Protein AF-A0A0A0BZW3-F1 (afdb_monomer_lite)

Structure (mmCIF, N/CA/C/O backbone):
data_AF-A0A0A0BZW3-F1
#
_entry.id   AF-A0A0A0BZW3-F1
#
loop_
_atom_site.group_PDB
_atom_site.id
_atom_site.type_symbol
_atom_site.label_atom_id
_atom_site.label_alt_id
_atom_site.label_comp_id
_atom_site.label_asym_id
_atom_site.label_entity_id
_atom_site.label_seq_id
_atom_site.pdbx_PDB_ins_code
_atom_site.Cartn_x
_atom_site.Cartn_y
_atom_site.Cartn_z
_atom_site.occupancy
_atom_site.B_iso_or_equiv
_atom_site.auth_seq_id
_atom_site.auth_comp_id
_atom_site.auth_asym_id
_atom_site.auth_atom_id
_atom_site.pdbx_PDB_model_num
ATOM 1 N N . MET A 1 1 ? 15.952 -14.411 -20.389 1.00 66.56 1 MET A N 1
ATOM 2 C CA . MET A 1 1 ? 17.085 -14.033 -19.521 1.00 66.56 1 MET A CA 1
ATOM 3 C C . MET A 1 1 ? 16.523 -13.774 -18.132 1.00 66.56 1 MET A C 1
ATOM 5 O O . MET A 1 1 ? 15.393 -13.305 -18.076 1.00 66.56 1 MET A O 1
ATOM 9 N N . ARG A 1 2 ? 17.198 -14.169 -17.045 1.00 81.12 2 ARG A N 1
ATOM 10 C CA . ARG A 1 2 ? 16.714 -13.869 -15.683 1.00 81.12 2 ARG A CA 1
ATOM 11 C C . ARG A 1 2 ? 17.153 -12.457 -15.290 1.00 81.12 2 ARG A C 1
ATOM 13 O O . ARG A 1 2 ? 18.203 -12.020 -15.747 1.00 81.12 2 ARG A O 1
ATOM 20 N N . LEU A 1 3 ? 16.370 -11.784 -14.444 1.00 82.12 3 LEU A N 1
ATOM 21 C CA . LEU A 1 3 ? 16.654 -10.416 -13.992 1.00 82.12 3 LEU A CA 1
ATOM 22 C C . LEU A 1 3 ? 18.045 -10.306 -13.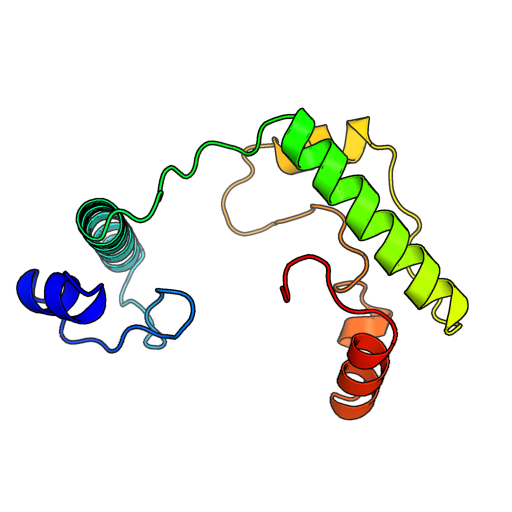349 1.00 82.12 3 LEU A C 1
ATOM 24 O O . LEU A 1 3 ? 18.850 -9.501 -13.798 1.00 82.12 3 LEU A O 1
ATOM 28 N N . GLN A 1 4 ? 18.356 -11.194 -12.397 1.00 87.38 4 GLN A N 1
ATOM 29 C CA . GLN A 1 4 ? 19.665 -11.246 -11.733 1.00 87.38 4 GLN A CA 1
ATOM 30 C C . GLN A 1 4 ? 20.836 -11.354 -12.722 1.00 87.38 4 GLN A C 1
ATOM 32 O O . GLN A 1 4 ? 21.844 -10.677 -12.559 1.00 87.38 4 GLN A O 1
ATOM 37 N N . ASP A 1 5 ? 20.709 -12.195 -13.755 1.00 88.62 5 ASP A N 1
ATOM 38 C CA . ASP A 1 5 ? 21.782 -12.395 -14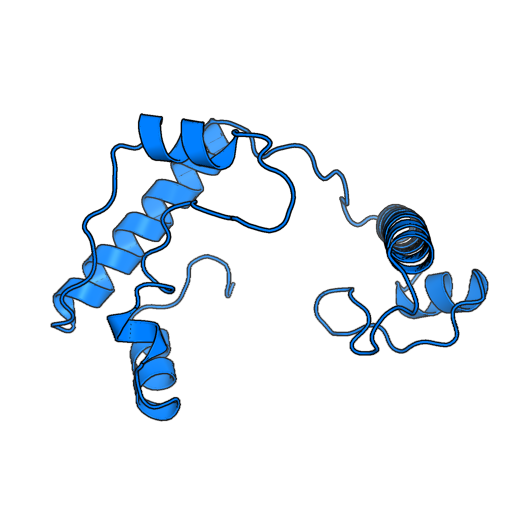.734 1.00 88.62 5 ASP A CA 1
ATOM 39 C C . ASP A 1 5 ? 22.030 -11.111 -15.541 1.00 88.62 5 ASP A C 1
ATOM 41 O O . ASP A 1 5 ? 23.174 -10.729 -15.760 1.00 88.62 5 ASP A O 1
ATOM 45 N N . CYS A 1 6 ? 20.959 -10.417 -15.932 1.00 89.75 6 CYS A N 1
ATOM 46 C CA . CYS A 1 6 ? 21.046 -9.165 -16.681 1.00 89.75 6 CYS A CA 1
ATOM 47 C C . CYS A 1 6 ? 21.644 -8.026 -15.844 1.00 89.75 6 CYS A C 1
ATOM 49 O O . CYS A 1 6 ? 22.520 -7.305 -16.312 1.00 89.75 6 CYS A O 1
ATOM 51 N N . ILE A 1 7 ? 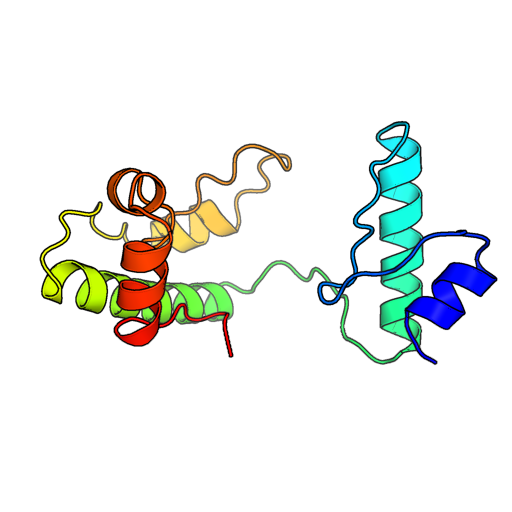21.227 -7.910 -14.584 1.00 90.44 7 ILE A N 1
ATOM 52 C CA . ILE A 1 7 ? 21.743 -6.898 -13.657 1.00 90.44 7 ILE A CA 1
ATOM 53 C C . ILE A 1 7 ? 23.240 -7.097 -13.402 1.00 90.44 7 ILE A C 1
ATOM 55 O O . ILE A 1 7 ? 24.017 -6.145 -13.486 1.00 90.44 7 ILE A O 1
ATOM 59 N N . ASN A 1 8 ? 23.671 -8.347 -13.221 1.00 90.19 8 ASN A N 1
ATOM 60 C CA . ASN A 1 8 ? 25.088 -8.677 -13.089 1.00 90.19 8 ASN A CA 1
ATOM 61 C C . ASN A 1 8 ? 25.881 -8.349 -14.369 1.00 90.19 8 ASN A C 1
ATOM 63 O O . ASN A 1 8 ? 27.016 -7.880 -14.289 1.00 90.19 8 ASN A O 1
ATOM 67 N N . GLU A 1 9 ? 25.307 -8.582 -15.555 1.00 92.38 9 GLU A N 1
ATOM 68 C CA . GLU A 1 9 ? 25.934 -8.231 -16.840 1.00 92.38 9 GLU A CA 1
ATOM 69 C C . GLU A 1 9 ? 26.089 -6.714 -17.032 1.00 92.38 9 GLU A C 1
ATOM 71 O O . GLU A 1 9 ? 27.067 -6.277 -17.644 1.00 92.38 9 GLU A O 1
ATOM 76 N N . LEU A 1 10 ? 25.174 -5.918 -16.471 1.00 90.81 10 LEU A N 1
ATOM 77 C CA . LEU A 1 10 ? 25.258 -4.453 -16.430 1.00 90.81 10 LEU A CA 1
ATOM 78 C C . LEU A 1 10 ? 26.280 -3.936 -15.400 1.00 90.81 10 LEU A C 1
ATOM 80 O O . LEU A 1 10 ? 26.616 -2.754 -15.403 1.00 90.81 10 LEU A O 1
ATOM 84 N N . GLY A 1 11 ? 26.855 -4.828 -14.587 1.00 92.06 11 GLY A N 1
ATOM 85 C CA . GLY A 1 11 ? 27.940 -4.518 -13.655 1.00 92.06 11 GLY A CA 1
ATOM 86 C C . GLY A 1 11 ? 27.484 -4.218 -12.229 1.00 92.06 11 GLY A C 1
ATOM 87 O O . GLY A 1 11 ? 28.307 -3.811 -11.409 1.00 92.06 11 GLY A O 1
ATOM 88 N N . TRP A 1 12 ? 26.208 -4.443 -11.920 1.00 90.19 12 TRP A N 1
ATOM 89 C CA . TRP A 1 12 ? 25.687 -4.346 -10.564 1.00 90.19 12 TRP A CA 1
ATOM 90 C C . TRP A 1 12 ? 26.054 -5.606 -9.776 1.00 90.19 12 TRP A C 1
ATOM 92 O O . TRP A 1 12 ? 25.588 -6.701 -10.082 1.00 90.19 12 TRP A O 1
ATOM 102 N N . ASP A 1 13 ? 26.889 -5.458 -8.749 1.00 86.56 13 ASP A N 1
ATOM 103 C CA . ASP A 1 13 ? 27.243 -6.542 -7.823 1.00 86.56 13 ASP A CA 1
ATOM 104 C C . ASP A 1 13 ? 26.271 -6.549 -6.634 1.00 86.56 13 ASP A C 1
ATOM 106 O O . ASP A 1 13 ? 26.634 -6.158 -5.527 1.00 86.56 13 ASP A O 1
ATOM 110 N N . ARG A 1 14 ? 24.996 -6.875 -6.894 1.00 83.69 14 ARG A N 1
ATOM 111 C CA . ARG A 1 14 ? 23.908 -6.828 -5.900 1.00 83.69 14 ARG A CA 1
ATOM 112 C C . ARG A 1 14 ? 22.936 -7.992 -6.074 1.00 83.69 14 ARG A C 1
ATOM 114 O O . ARG A 1 14 ? 22.664 -8.434 -7.191 1.00 83.69 14 ARG A O 1
ATOM 121 N N . GLU A 1 15 ? 22.393 -8.480 -4.963 1.00 85.75 15 GLU A N 1
ATOM 122 C CA . GLU A 1 15 ? 21.300 -9.455 -4.983 1.00 85.75 15 GLU A CA 1
ATOM 123 C C . GLU A 1 15 ? 19.983 -8.752 -5.323 1.00 85.75 15 GLU A C 1
ATOM 125 O O . GLU A 1 15 ? 19.684 -7.691 -4.779 1.00 85.75 15 GLU A O 1
ATOM 130 N N . ILE A 1 16 ? 19.205 -9.345 -6.225 1.00 82.38 16 ILE A N 1
ATOM 131 C CA . ILE A 1 16 ? 17.842 -8.909 -6.503 1.00 82.38 16 ILE A CA 1
ATOM 132 C C . ILE A 1 16 ? 16.884 -9.695 -5.615 1.00 82.38 16 ILE A C 1
ATOM 134 O O . ILE A 1 16 ? 16.913 -10.928 -5.605 1.00 82.38 16 ILE A O 1
ATOM 138 N N . ASP A 1 17 ? 16.032 -8.986 -4.883 1.00 74.69 17 ASP A N 1
ATOM 139 C CA . ASP A 1 17 ? 15.016 -9.610 -4.046 1.00 74.69 17 ASP A CA 1
ATOM 140 C C . ASP A 1 17 ? 13.836 -10.165 -4.866 1.00 74.69 17 ASP A C 1
ATOM 142 O O . ASP A 1 17 ? 13.745 -10.043 -6.091 1.00 74.69 17 ASP A O 1
ATOM 146 N N . GLU A 1 18 ? 12.907 -10.820 -4.176 1.00 63.34 18 GLU A N 1
ATOM 147 C CA . GLU A 1 18 ? 11.714 -11.405 -4.794 1.00 63.34 18 GLU A CA 1
ATOM 148 C C . GLU A 1 18 ? 10.747 -10.370 -5.399 1.00 63.34 18 GLU A C 1
ATOM 150 O O . GLU A 1 18 ? 9.889 -10.743 -6.199 1.00 63.34 18 GLU A O 1
ATOM 155 N N . TRP A 1 19 ? 10.921 -9.085 -5.076 1.00 59.72 19 TRP A N 1
ATOM 156 C CA . TRP A 1 19 ? 10.141 -7.956 -5.586 1.00 59.72 19 TRP A CA 1
ATOM 157 C C . TRP A 1 19 ? 10.827 -7.249 -6.762 1.00 59.72 19 TRP A C 1
ATOM 159 O O . TRP A 1 19 ? 10.260 -6.321 -7.337 1.00 59.72 19 TRP A O 1
ATOM 169 N N . GLY A 1 20 ? 12.023 -7.699 -7.161 1.00 64.25 20 GLY A N 1
ATOM 170 C CA . GLY A 1 20 ? 12.796 -7.099 -8.247 1.00 64.25 20 GLY A CA 1
ATOM 171 C C . GLY A 1 20 ? 13.620 -5.878 -7.829 1.00 64.25 20 GLY A C 1
ATOM 172 O O . GLY A 1 20 ? 14.152 -5.198 -8.704 1.00 64.25 20 GLY A O 1
ATOM 173 N N . GLY A 1 21 ? 13.727 -5.602 -6.526 1.00 71.38 21 GLY A N 1
ATOM 174 C CA . GLY A 1 21 ? 14.534 -4.527 -5.952 1.00 71.38 21 GLY A CA 1
ATOM 175 C C . GLY A 1 21 ? 15.898 -5.001 -5.440 1.00 71.38 21 GLY A C 1
ATOM 176 O O . GLY A 1 21 ? 16.234 -6.181 -5.507 1.00 71.38 21 GLY A O 1
ATOM 177 N N . SER A 1 22 ? 16.694 -4.066 -4.915 1.00 78.81 22 SER A N 1
ATOM 178 C CA . SER A 1 22 ? 17.936 -4.357 -4.183 1.00 78.81 22 SER A CA 1
ATOM 179 C C . SER A 1 22 ? 17.679 -4.198 -2.678 1.00 78.81 22 SER A C 1
ATOM 181 O O . SER A 1 22 ? 17.309 -3.099 -2.258 1.00 78.81 22 SER A O 1
ATOM 183 N N . PRO A 1 23 ? 17.919 -5.227 -1.839 1.00 73.94 23 PRO A N 1
ATOM 184 C CA . PRO A 1 23 ? 17.789 -5.118 -0.384 1.00 73.94 23 PRO A CA 1
ATOM 185 C C . PRO A 1 23 ? 18.898 -4.249 0.233 1.00 73.94 23 PRO A C 1
ATOM 187 O O . PRO A 1 23 ? 18.810 -3.828 1.388 1.00 73.94 23 PRO A O 1
ATOM 190 N N . GLU A 1 24 ? 19.960 -3.985 -0.528 1.00 78.44 24 GLU A N 1
ATOM 191 C CA . GLU A 1 24 ? 21.033 -3.072 -0.162 1.00 78.44 24 GLU A CA 1
ATOM 192 C C . GLU A 1 24 ? 20.664 -1.636 -0.544 1.00 78.44 24 GLU A C 1
ATOM 194 O O . GLU A 1 24 ? 20.190 -1.386 -1.652 1.00 78.44 24 GLU A O 1
ATOM 199 N N . GLY A 1 25 ? 20.929 -0.683 0.354 1.00 74.56 25 GLY A N 1
ATOM 200 C CA . GLY A 1 25 ? 20.695 0.738 0.091 1.00 74.56 25 GLY A CA 1
ATOM 201 C C . GLY A 1 25 ? 21.588 1.308 -1.019 1.00 74.56 25 GLY A C 1
ATOM 202 O O . GLY A 1 25 ? 22.652 0.764 -1.334 1.00 74.56 25 GLY A O 1
ATOM 203 N N . PHE A 1 26 ? 21.157 2.430 -1.589 1.00 84.75 26 PHE A N 1
ATOM 204 C CA . PHE A 1 26 ? 21.916 3.208 -2.570 1.00 84.75 26 PHE A CA 1
ATOM 205 C C . PHE A 1 26 ? 22.717 4.316 -1.876 1.00 84.75 26 PHE A C 1
ATOM 207 O O . PHE A 1 26 ? 22.339 4.802 -0.808 1.00 84.75 26 PHE A O 1
ATOM 214 N N . MET A 1 27 ? 23.854 4.687 -2.457 1.00 84.38 27 MET A N 1
ATOM 215 C CA . MET A 1 27 ? 24.722 5.754 -1.967 1.00 84.38 27 MET A CA 1
ATOM 216 C C . MET A 1 27 ? 24.071 7.129 -2.118 1.00 84.38 27 MET A C 1
ATOM 218 O O . MET A 1 27 ? 24.237 7.981 -1.242 1.00 84.38 27 MET A O 1
ATOM 222 N N . ASP A 1 28 ? 23.363 7.337 -3.227 1.00 84.94 28 ASP A N 1
ATOM 223 C CA . ASP A 1 28 ? 22.624 8.549 -3.555 1.00 84.94 28 ASP A CA 1
ATOM 224 C C . ASP A 1 28 ? 21.469 8.253 -4.530 1.00 84.94 28 ASP A C 1
ATOM 226 O O . ASP A 1 28 ? 21.343 7.145 -5.059 1.00 84.94 28 ASP A O 1
ATOM 230 N N . ASP A 1 29 ? 20.623 9.262 -4.753 1.00 81.81 29 ASP A N 1
ATOM 231 C CA . ASP A 1 29 ? 19.469 9.174 -5.656 1.00 81.81 29 ASP A CA 1
ATOM 232 C C . ASP A 1 29 ? 19.898 8.869 -7.101 1.00 81.81 29 ASP A C 1
ATOM 234 O O . ASP A 1 29 ? 19.190 8.179 -7.824 1.00 81.81 29 ASP A O 1
ATOM 238 N N . ALA A 1 30 ? 21.084 9.322 -7.523 1.00 86.06 30 ALA A N 1
ATOM 239 C CA . ALA A 1 30 ? 21.570 9.088 -8.880 1.00 86.06 30 ALA A CA 1
ATOM 240 C C . ALA A 1 30 ? 21.961 7.617 -9.110 1.00 86.06 30 ALA A C 1
ATOM 242 O O . ALA A 1 30 ? 21.739 7.088 -10.199 1.00 86.06 30 ALA A O 1
ATOM 243 N N . GLU A 1 31 ? 22.528 6.946 -8.104 1.00 87.56 31 GLU A N 1
ATOM 244 C CA . GLU A 1 31 ? 22.768 5.502 -8.143 1.00 87.56 31 GLU A CA 1
ATOM 245 C C . GLU A 1 31 ? 21.446 4.722 -8.144 1.00 87.56 31 GLU A C 1
ATOM 247 O O . GLU A 1 31 ? 21.305 3.763 -8.902 1.00 87.56 31 GLU A O 1
ATOM 252 N N . MET A 1 32 ? 20.469 5.148 -7.337 1.00 83.94 32 MET A N 1
ATOM 253 C CA . MET A 1 32 ? 19.138 4.537 -7.308 1.00 83.94 32 MET A CA 1
ATOM 254 C C . MET A 1 32 ? 18.432 4.650 -8.667 1.00 83.94 32 MET A C 1
ATOM 256 O O . MET A 1 32 ? 17.954 3.642 -9.186 1.00 83.94 32 MET A O 1
ATOM 260 N N . ASP A 1 33 ? 18.405 5.841 -9.265 1.00 84.62 33 ASP A N 1
ATOM 261 C CA . ASP A 1 33 ? 17.769 6.080 -10.564 1.00 84.62 33 ASP A CA 1
ATOM 262 C C . ASP A 1 33 ? 18.416 5.232 -11.668 1.00 84.62 33 ASP A C 1
ATOM 264 O O . ASP A 1 33 ? 17.716 4.592 -12.457 1.00 84.62 33 ASP A O 1
ATOM 268 N N . ALA A 1 34 ? 19.752 5.160 -11.685 1.00 88.56 34 ALA A N 1
ATOM 269 C CA . ALA A 1 34 ? 20.485 4.322 -12.632 1.00 88.56 34 ALA A CA 1
ATOM 270 C C . ALA A 1 34 ? 20.140 2.832 -12.465 1.00 88.56 34 ALA A C 1
ATOM 272 O O . ALA A 1 34 ? 19.933 2.125 -13.451 1.00 88.56 34 ALA A O 1
ATOM 273 N N . PHE A 1 35 ? 20.032 2.353 -11.222 1.00 86.62 35 PHE A N 1
ATOM 274 C CA . PHE A 1 35 ? 19.657 0.969 -10.939 1.00 86.62 35 PHE A CA 1
ATOM 275 C C . PHE A 1 35 ? 18.229 0.646 -11.384 1.00 86.62 35 PHE A C 1
ATOM 277 O O . PHE A 1 35 ? 17.976 -0.433 -11.926 1.00 86.62 35 PHE A O 1
ATOM 284 N N . VAL A 1 36 ? 17.287 1.566 -11.163 1.00 84.25 36 VAL A N 1
ATOM 285 C CA . VAL A 1 36 ? 15.887 1.409 -11.578 1.00 84.25 36 VAL A CA 1
ATOM 286 C C . VAL A 1 36 ? 15.774 1.364 -13.103 1.00 84.25 36 VAL A C 1
ATOM 288 O O . VAL A 1 36 ? 15.066 0.501 -13.631 1.00 84.25 36 VAL A O 1
ATOM 291 N N . GLU A 1 37 ? 16.487 2.235 -13.822 1.00 86.75 37 GLU A N 1
ATOM 292 C CA . GLU A 1 37 ? 16.506 2.246 -15.291 1.00 86.75 37 GLU A CA 1
ATOM 293 C C . GLU A 1 37 ? 17.041 0.917 -15.856 1.00 86.75 37 GLU A C 1
ATOM 295 O O . GLU A 1 37 ? 16.391 0.278 -16.692 1.00 86.75 37 GLU A O 1
ATOM 300 N N . ASP A 1 38 ? 18.172 0.447 -15.331 1.00 90.25 38 ASP A N 1
ATOM 301 C CA . ASP A 1 38 ? 18.802 -0.812 -15.735 1.00 90.25 38 ASP A CA 1
ATOM 302 C C . ASP A 1 38 ? 17.929 -2.035 -15.403 1.00 90.25 38 ASP A C 1
ATOM 304 O O . ASP A 1 38 ? 17.731 -2.924 -16.240 1.00 90.25 38 ASP A O 1
ATOM 308 N N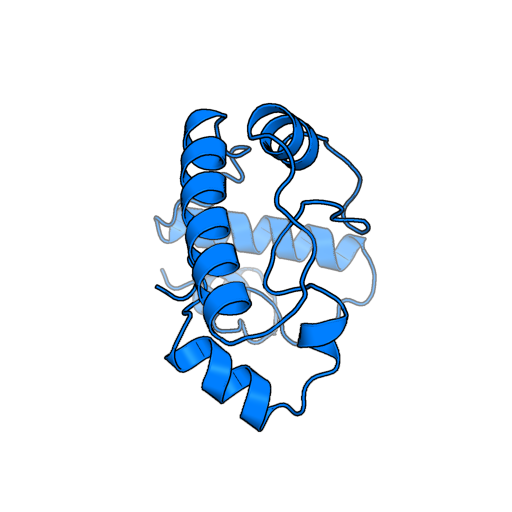 . SER A 1 39 ? 17.328 -2.062 -14.209 1.00 83.75 39 SER A N 1
ATOM 309 C CA . SER A 1 39 ? 16.381 -3.106 -13.785 1.00 83.75 39 SER A CA 1
ATOM 310 C C . SER A 1 39 ? 15.155 -3.161 -14.687 1.00 83.75 39 SER A C 1
ATOM 312 O O . SER A 1 39 ? 14.718 -4.246 -15.085 1.00 83.75 39 SER A O 1
ATOM 314 N N . THR A 1 40 ? 14.642 -1.996 -15.081 1.00 82.31 40 THR A N 1
ATOM 315 C CA . THR A 1 40 ? 13.502 -1.869 -15.992 1.00 82.31 40 THR A CA 1
ATOM 316 C C . THR A 1 40 ? 13.830 -2.436 -17.370 1.00 82.31 40 THR A C 1
ATOM 318 O O . THR A 1 40 ? 13.062 -3.227 -17.928 1.00 82.31 40 THR A O 1
ATOM 321 N N . GLU A 1 41 ? 14.997 -2.106 -17.920 1.00 84.56 41 GLU A N 1
ATOM 322 C CA . GLU A 1 41 ? 15.437 -2.658 -19.201 1.00 84.56 41 GLU A CA 1
ATOM 323 C C . GLU A 1 41 ? 15.641 -4.181 -19.120 1.00 84.56 41 GLU A C 1
ATOM 325 O O . GLU A 1 41 ? 15.204 -4.921 -20.011 1.00 84.56 41 GLU A O 1
ATOM 330 N N . CYS A 1 42 ? 16.219 -4.681 -18.027 1.00 86.25 42 CYS A N 1
ATOM 331 C CA . CYS A 1 42 ? 16.403 -6.112 -17.798 1.00 86.25 42 CYS A CA 1
ATOM 332 C C . CYS A 1 42 ? 15.081 -6.884 -17.714 1.00 86.25 42 CYS A C 1
ATOM 334 O O . CYS A 1 42 ? 14.929 -7.948 -18.328 1.00 86.25 42 CYS A O 1
ATOM 336 N N . LEU A 1 43 ? 14.100 -6.341 -16.998 1.00 78.81 43 LEU A N 1
ATOM 337 C CA . LEU A 1 43 ? 12.753 -6.895 -16.905 1.00 78.81 43 LEU A CA 1
ATOM 338 C C . LEU A 1 43 ? 12.064 -6.908 -18.289 1.00 78.81 43 LEU A C 1
ATOM 340 O O . LEU A 1 43 ? 11.476 -7.923 -18.681 1.00 78.81 43 LEU A O 1
ATOM 344 N N . ARG A 1 44 ? 12.239 -5.851 -19.097 1.00 78.06 44 ARG A N 1
ATOM 345 C CA . ARG A 1 44 ? 11.711 -5.775 -20.470 1.00 78.06 44 ARG A CA 1
ATOM 346 C C . ARG A 1 44 ? 12.311 -6.858 -21.368 1.00 78.06 44 ARG A C 1
ATOM 348 O O . ARG A 1 44 ? 11.590 -7.508 -22.129 1.00 78.06 44 ARG A O 1
ATOM 355 N N . GLN A 1 45 ? 13.620 -7.099 -21.269 1.00 78.62 45 GLN A N 1
ATOM 356 C CA . GLN A 1 45 ? 14.308 -8.171 -22.001 1.00 78.62 45 GLN A CA 1
ATOM 357 C C . GLN A 1 45 ? 13.910 -9.575 -21.524 1.00 78.62 45 GLN A C 1
ATOM 359 O O . GLN A 1 45 ? 13.930 -10.531 -22.307 1.00 78.62 45 GLN A O 1
ATOM 364 N N . ALA A 1 46 ? 13.505 -9.713 -20.261 1.00 70.88 46 ALA A N 1
ATOM 365 C CA . ALA A 1 46 ? 12.915 -10.938 -19.732 1.00 70.88 46 ALA A CA 1
ATOM 366 C C . ALA A 1 46 ? 11.476 -11.186 -20.237 1.00 70.88 46 ALA A C 1
ATOM 368 O O . ALA A 1 46 ? 10.922 -12.256 -19.984 1.00 70.88 46 ALA A O 1
ATOM 369 N N . GLY A 1 47 ? 10.893 -10.247 -20.993 1.00 58.56 47 GLY A N 1
ATOM 370 C CA . GLY A 1 47 ? 9.520 -10.322 -21.496 1.00 58.56 47 GLY A CA 1
ATOM 371 C C . GLY A 1 47 ? 8.470 -9.971 -20.443 1.00 58.56 47 GLY A C 1
ATOM 372 O O . GLY A 1 47 ? 7.282 -10.194 -20.677 1.00 58.56 47 GLY A O 1
ATOM 373 N N . LEU A 1 48 ? 8.901 -9.435 -19.299 1.00 57.62 48 LEU A N 1
ATOM 374 C CA . LEU A 1 48 ? 8.019 -8.884 -18.285 1.00 57.62 48 LEU A CA 1
ATOM 375 C C . LEU A 1 48 ? 7.624 -7.475 -18.729 1.00 57.62 48 LEU A C 1
ATOM 377 O O . LEU A 1 48 ? 8.446 -6.703 -19.227 1.00 57.62 48 LEU A O 1
ATOM 381 N N . ARG A 1 49 ? 6.332 -7.169 -18.623 1.00 49.06 49 ARG A N 1
ATOM 382 C CA . ARG A 1 49 ? 5.831 -5.816 -18.847 1.00 49.06 49 ARG A CA 1
ATOM 383 C C . ARG A 1 49 ? 6.206 -4.972 -17.638 1.00 49.06 49 ARG A C 1
ATOM 385 O O . ARG A 1 49 ? 5.735 -5.229 -16.540 1.00 49.06 49 ARG A O 1
ATOM 392 N N . VAL A 1 50 ? 7.118 -4.042 -17.879 1.00 50.81 50 VAL A N 1
ATOM 393 C CA . VAL A 1 50 ? 7.667 -3.068 -16.921 1.00 50.81 50 VAL A CA 1
ATOM 394 C C . VAL A 1 50 ? 7.265 -1.658 -17.312 1.00 50.81 50 VAL A C 1
ATOM 396 O O . VAL A 1 50 ? 7.807 -0.681 -16.806 1.00 50.81 50 VAL A O 1
ATOM 399 N N . ASP A 1 51 ? 6.346 -1.536 -18.271 1.00 50.06 51 ASP A N 1
ATOM 400 C CA . ASP A 1 51 ? 5.657 -0.287 -18.458 1.00 50.06 51 ASP A CA 1
ATOM 401 C C . ASP A 1 51 ? 4.936 0.013 -17.142 1.00 50.06 51 ASP A C 1
ATOM 403 O O . ASP A 1 51 ? 3.868 -0.529 -16.874 1.00 50.06 51 ASP A O 1
ATOM 407 N N . HIS A 1 52 ? 5.544 0.903 -16.346 1.00 49.38 52 HIS A N 1
ATOM 408 C CA . HIS A 1 52 ? 4.895 1.835 -15.424 1.00 49.38 52 HIS A CA 1
ATOM 409 C C . HIS A 1 52 ? 3.887 2.676 -16.209 1.00 49.38 52 HIS A C 1
ATOM 411 O O . HIS A 1 52 ? 3.972 3.897 -16.290 1.00 49.38 52 HIS A O 1
ATOM 417 N N . LYS A 1 53 ? 2.986 2.019 -16.930 1.00 53.28 53 LYS A N 1
ATOM 418 C CA . LYS A 1 53 ? 1.861 2.697 -17.503 1.00 53.28 53 LYS A CA 1
ATOM 419 C C . LYS A 1 53 ? 1.021 3.030 -16.293 1.00 53.28 53 LYS A C 1
ATOM 421 O O . LYS A 1 53 ? 0.598 2.105 -15.598 1.00 53.28 53 LYS A O 1
ATOM 426 N N . ASP A 1 54 ? 0.861 4.325 -16.040 1.00 65.56 54 ASP A N 1
ATOM 427 C CA . ASP A 1 54 ? -0.048 4.804 -15.011 1.00 65.56 54 ASP A CA 1
ATOM 428 C C . ASP A 1 54 ? -1.322 3.967 -15.094 1.00 65.56 54 ASP A C 1
ATOM 430 O O . ASP A 1 54 ? -1.838 3.762 -16.212 1.00 65.56 54 ASP A O 1
ATOM 434 N N . PRO A 1 55 ? -1.765 3.392 -13.966 1.00 69.94 55 PRO A N 1
ATOM 435 C CA . PRO A 1 55 ? -2.915 2.517 -13.976 1.00 69.94 55 PRO A CA 1
ATOM 436 C C . PRO A 1 55 ? -4.073 3.273 -14.619 1.00 69.94 55 PRO A C 1
ATOM 438 O O . PRO A 1 55 ? -4.333 4.444 -14.337 1.00 69.94 55 PRO A O 1
ATOM 441 N N . THR A 1 56 ? -4.741 2.617 -15.559 1.00 81.50 56 THR A N 1
ATOM 442 C CA . THR A 1 56 ? -5.915 3.198 -16.201 1.00 81.50 56 THR A CA 1
ATOM 443 C C . THR A 1 56 ? -6.998 3.454 -15.157 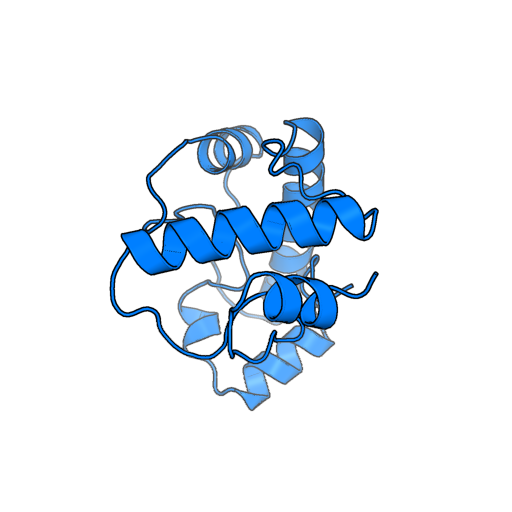1.00 81.50 56 THR A C 1
ATOM 445 O O . THR A 1 56 ? -7.041 2.804 -14.110 1.00 81.50 56 THR A O 1
ATOM 448 N N . VAL A 1 57 ? -7.915 4.379 -15.450 1.00 83.12 57 VAL A N 1
ATOM 449 C CA . VAL A 1 57 ? -9.079 4.629 -14.585 1.00 83.12 57 VAL A CA 1
ATOM 450 C C . VAL A 1 57 ? -9.822 3.322 -14.307 1.00 83.12 57 VAL A C 1
ATOM 452 O O . VAL A 1 57 ? -10.160 3.043 -13.164 1.00 83.12 57 VAL A O 1
ATOM 455 N N . GLU A 1 58 ? -9.998 2.476 -15.323 1.00 81.19 58 GLU A N 1
ATOM 456 C CA . GLU A 1 58 ? -10.651 1.178 -15.170 1.00 81.19 58 GLU A CA 1
ATOM 457 C C . GLU A 1 58 ? -9.884 0.218 -14.242 1.00 81.19 58 GLU A C 1
ATOM 459 O O . GLU A 1 58 ? -10.502 -0.507 -13.463 1.00 81.19 58 GLU A O 1
ATOM 464 N N . GLU A 1 59 ? -8.549 0.201 -14.290 1.00 78.81 59 GLU A N 1
ATOM 465 C CA . GLU A 1 59 ? -7.726 -0.605 -13.374 1.00 78.81 59 GLU A CA 1
ATOM 466 C C . GLU A 1 59 ? -7.829 -0.096 -11.930 1.00 78.81 59 GLU A C 1
ATOM 468 O O . GLU A 1 59 ? -7.947 -0.899 -11.002 1.00 78.81 59 GLU A O 1
ATOM 473 N N . LEU A 1 60 ? -7.871 1.225 -11.737 1.00 85.00 60 LEU A N 1
ATOM 474 C CA . LEU A 1 60 ? -8.051 1.849 -10.424 1.00 85.00 60 LEU A CA 1
ATOM 475 C C . LEU A 1 60 ? -9.449 1.614 -9.845 1.00 85.00 60 LEU A C 1
ATOM 477 O O . LEU A 1 60 ? -9.581 1.375 -8.648 1.00 85.00 60 LEU A O 1
ATOM 481 N N . GLU A 1 61 ? -10.495 1.622 -10.670 1.00 87.56 61 GLU A N 1
ATOM 482 C CA . GLU A 1 61 ? -11.854 1.276 -10.239 1.00 87.56 61 GLU A CA 1
ATOM 483 C C . GLU A 1 61 ? -11.951 -0.186 -9.774 1.00 87.56 61 GLU A C 1
ATOM 485 O O . GLU A 1 61 ? -12.617 -0.484 -8.776 1.00 87.56 61 GLU A O 1
ATOM 490 N N . VAL A 1 62 ? -11.269 -1.103 -10.471 1.00 85.69 62 VAL A N 1
ATOM 491 C CA . VAL A 1 62 ? -11.184 -2.516 -10.070 1.00 85.69 62 VAL A CA 1
ATOM 492 C C . VAL A 1 62 ? -10.427 -2.657 -8.753 1.00 85.69 62 VAL A C 1
ATOM 494 O O . VAL A 1 62 ? -10.931 -3.316 -7.841 1.00 85.69 62 VAL A O 1
ATOM 497 N N . LEU A 1 63 ? -9.266 -2.010 -8.626 1.00 85.44 63 LEU A N 1
ATOM 498 C CA . LEU A 1 63 ? -8.487 -2.005 -7.390 1.00 85.44 63 LEU A CA 1
ATOM 499 C C . LEU A 1 63 ? -9.312 -1.460 -6.217 1.00 85.44 63 LEU A C 1
ATOM 501 O O . LEU A 1 63 ? -9.405 -2.111 -5.179 1.00 85.44 63 LEU A O 1
ATOM 505 N N . TYR A 1 64 ? -9.991 -0.327 -6.405 1.00 89.62 64 TYR A N 1
ATOM 506 C CA . TYR A 1 64 ? -10.866 0.265 -5.395 1.00 89.62 64 TYR A CA 1
ATOM 507 C C . TYR A 1 64 ? -11.952 -0.712 -4.927 1.00 89.62 64 TYR A C 1
ATOM 509 O O . TYR A 1 64 ? -12.198 -0.842 -3.729 1.00 89.62 64 TYR A O 1
ATOM 517 N N . ALA A 1 65 ? -12.599 -1.437 -5.845 1.00 91.06 65 ALA A N 1
ATOM 518 C CA . ALA A 1 65 ? -13.619 -2.415 -5.475 1.00 91.06 65 ALA A CA 1
ATOM 519 C C . ALA A 1 65 ? -13.047 -3.549 -4.605 1.00 91.06 65 ALA A C 1
ATOM 521 O O . ALA A 1 65 ? -13.675 -3.945 -3.620 1.00 91.06 65 ALA A O 1
ATOM 522 N N . MET A 1 66 ? -11.849 -4.037 -4.941 1.00 88.19 66 MET A N 1
ATOM 523 C CA . MET A 1 66 ? -11.152 -5.063 -4.162 1.00 88.19 66 MET A CA 1
ATOM 524 C C . MET A 1 66 ? -10.775 -4.552 -2.764 1.00 88.19 66 MET A C 1
ATOM 526 O O . MET A 1 66 ? -10.981 -5.248 -1.770 1.00 88.19 66 MET A O 1
ATOM 530 N N . GLU A 1 67 ? -10.299 -3.313 -2.675 1.00 91.44 67 GLU A N 1
ATOM 531 C CA . GLU A 1 67 ? -9.944 -2.663 -1.414 1.00 91.44 67 GLU A CA 1
ATOM 532 C C . GLU A 1 67 ? -11.160 -2.423 -0.519 1.00 91.44 67 GLU A C 1
ATOM 534 O O . GLU A 1 67 ? -11.126 -2.672 0.685 1.00 91.44 67 GLU A O 1
ATOM 539 N N . VAL A 1 68 ? -12.292 -2.018 -1.098 1.00 95.44 68 VAL A N 1
ATOM 540 C CA . VAL A 1 68 ? -13.558 -1.891 -0.365 1.00 95.44 68 VAL A CA 1
ATOM 541 C C . VAL A 1 68 ? -14.013 -3.239 0.197 1.00 95.44 68 VAL A C 1
ATOM 543 O O . VAL A 1 68 ? -14.548 -3.291 1.309 1.00 95.44 68 VAL A O 1
ATOM 546 N N . ASP A 1 69 ? -13.806 -4.338 -0.526 1.00 94.50 69 ASP A N 1
ATOM 547 C CA . ASP A 1 69 ? -14.128 -5.674 -0.022 1.00 94.50 69 ASP A CA 1
ATOM 548 C C . ASP A 1 69 ? -13.185 -6.109 1.115 1.00 94.50 69 ASP A C 1
ATOM 550 O O . ASP A 1 69 ? -13.658 -6.652 2.122 1.00 94.50 69 ASP A O 1
ATOM 554 N N . GLY A 1 70 ? -11.892 -5.780 1.027 1.00 94.19 70 GLY A N 1
ATOM 555 C CA . GLY A 1 70 ? -10.933 -5.923 2.129 1.00 94.19 70 GLY A CA 1
ATOM 556 C C . GLY A 1 70 ? -11.354 -5.125 3.367 1.00 94.19 70 GLY A C 1
ATOM 557 O O . GLY A 1 70 ? -11.498 -5.688 4.457 1.00 94.19 70 GLY A O 1
ATOM 558 N N . TRP A 1 71 ? -11.682 -3.842 3.188 1.00 96.69 71 TRP A N 1
ATOM 559 C CA . TRP A 1 71 ? -12.201 -2.958 4.236 1.00 96.69 71 TRP A CA 1
ATOM 560 C C . TRP A 1 71 ? -13.438 -3.550 4.925 1.00 96.69 71 TRP A C 1
ATOM 562 O O . TRP A 1 71 ? -13.494 -3.626 6.153 1.00 96.69 71 TRP A O 1
ATOM 572 N N . ARG A 1 72 ? -14.417 -4.044 4.152 1.00 97.31 72 ARG A N 1
ATOM 573 C CA . ARG A 1 72 ? -15.624 -4.691 4.699 1.00 97.31 72 ARG A CA 1
ATOM 574 C C . ARG A 1 72 ? -15.279 -5.908 5.547 1.00 97.31 72 ARG A C 1
ATOM 576 O O . ARG A 1 72 ? -15.890 -6.105 6.597 1.00 97.31 72 ARG A O 1
ATOM 583 N N . CYS A 1 73 ? -14.325 -6.724 5.100 1.00 97.62 73 CYS A N 1
ATOM 584 C CA . CYS A 1 73 ? -13.869 -7.879 5.861 1.00 97.62 73 CYS A CA 1
ATOM 585 C C . CYS A 1 73 ? -13.237 -7.451 7.190 1.00 97.62 73 CYS A C 1
ATOM 587 O O . CYS A 1 73 ? -13.610 -7.985 8.236 1.00 97.62 73 CYS A O 1
ATOM 589 N N . ILE A 1 74 ? -12.343 -6.458 7.164 1.00 97.19 74 ILE A N 1
ATOM 590 C CA . ILE A 1 74 ? -11.650 -5.936 8.348 1.00 97.19 74 ILE A CA 1
ATOM 591 C C . ILE A 1 74 ? -12.650 -5.360 9.363 1.00 97.19 74 ILE A C 1
ATOM 593 O O . ILE A 1 74 ? -12.620 -5.730 10.539 1.00 97.19 74 ILE A O 1
ATOM 597 N N . VAL A 1 75 ? -13.611 -4.549 8.910 1.00 97.75 75 VAL A N 1
ATOM 598 C CA . VAL A 1 75 ? -14.690 -4.022 9.765 1.00 97.75 75 VAL A CA 1
ATOM 599 C C . VAL A 1 75 ? -15.542 -5.153 10.349 1.00 97.75 75 VAL A C 1
ATOM 601 O O . VAL A 1 75 ? -15.900 -5.121 11.526 1.00 97.75 75 VAL A O 1
ATOM 604 N N . ALA A 1 76 ? -15.821 -6.209 9.578 1.00 97.75 76 ALA A N 1
ATOM 605 C CA . ALA A 1 76 ? -16.539 -7.384 10.074 1.00 97.75 76 ALA A CA 1
ATOM 606 C C . ALA A 1 76 ? -15.738 -8.205 11.106 1.00 97.75 76 ALA A C 1
ATOM 608 O O . ALA A 1 76 ? -16.345 -8.907 11.917 1.00 97.75 76 ALA A O 1
ATOM 609 N N . GLN A 1 77 ? -14.402 -8.109 11.116 1.00 96.38 77 GLN A N 1
ATOM 610 C CA . GLN A 1 77 ? -13.562 -8.651 12.194 1.00 96.38 77 GLN A CA 1
ATOM 611 C C . GLN A 1 77 ? -13.595 -7.788 13.469 1.00 96.38 77 GLN A C 1
ATOM 613 O O . GLN A 1 77 ? -13.110 -8.235 14.507 1.00 96.38 77 GLN A O 1
ATOM 618 N N . GLY A 1 78 ? -14.205 -6.600 13.419 1.00 96.50 78 GLY A N 1
ATOM 619 C CA . GLY A 1 78 ? -14.391 -5.707 14.563 1.00 96.50 78 GLY A CA 1
ATOM 620 C C . GLY A 1 78 ? -13.374 -4.572 14.667 1.00 96.50 78 GLY A C 1
ATOM 621 O O . GLY A 1 78 ? -13.352 -3.899 15.695 1.00 96.50 78 GLY A O 1
ATOM 622 N N . TYR A 1 79 ? -12.550 -4.351 13.640 1.00 96.31 79 TYR A N 1
ATOM 623 C CA . TYR A 1 79 ? -11.630 -3.215 13.597 1.00 96.31 79 TYR A CA 1
ATOM 624 C C . TYR A 1 79 ? -12.345 -1.949 13.117 1.00 96.31 79 TYR A C 1
ATOM 626 O O . TYR A 1 79 ? -13.119 -1.984 12.160 1.00 96.31 79 TYR A O 1
ATOM 634 N N . ASP A 1 80 ? -12.065 -0.828 13.778 1.00 95.56 80 ASP A N 1
ATOM 635 C CA . ASP A 1 80 ? -12.576 0.492 13.409 1.00 95.56 80 ASP A CA 1
ATOM 636 C C . ASP A 1 80 ? -11.526 1.212 12.557 1.00 95.56 80 ASP A C 1
ATOM 638 O O . ASP A 1 80 ? -10.574 1.787 13.084 1.00 95.56 80 ASP A O 1
ATOM 642 N N . ILE A 1 81 ? -11.650 1.091 11.234 1.00 95.12 81 ILE A N 1
ATOM 643 C CA . ILE A 1 81 ? -10.718 1.668 10.255 1.00 95.12 81 ILE A CA 1
ATOM 644 C C . ILE A 1 81 ? -11.445 2.703 9.381 1.00 95.12 81 ILE A C 1
ATOM 646 O O . ILE A 1 81 ? -12.656 2.568 9.161 1.00 95.12 81 ILE A O 1
ATOM 650 N N . PRO A 1 82 ? -10.745 3.726 8.848 1.00 94.31 82 PRO A N 1
ATOM 651 C CA . PRO A 1 82 ? -11.366 4.775 8.043 1.00 94.31 82 PRO A CA 1
ATOM 652 C C . PRO A 1 82 ? -12.210 4.213 6.896 1.00 94.31 82 PRO A C 1
ATOM 654 O O . PRO A 1 82 ? -11.780 3.313 6.175 1.00 94.31 82 PRO A O 1
ATOM 657 N N . ALA A 1 83 ? -13.419 4.749 6.726 1.00 95.38 83 ALA A N 1
ATOM 658 C CA . ALA A 1 83 ? -14.289 4.380 5.615 1.00 95.38 83 ALA A CA 1
ATOM 659 C C . ALA A 1 83 ? -13.647 4.752 4.264 1.00 95.38 83 ALA A C 1
ATOM 661 O O . ALA A 1 83 ? -12.923 5.750 4.198 1.00 95.38 83 ALA A O 1
ATOM 662 N N . PRO A 1 84 ? -13.934 3.996 3.189 1.00 95.31 84 PRO A N 1
ATOM 663 C CA . PRO A 1 84 ? -13.441 4.329 1.861 1.00 95.31 84 PRO A CA 1
ATOM 664 C C . PRO A 1 84 ? -13.932 5.712 1.404 1.00 95.31 84 PRO A C 1
ATOM 666 O O . PRO A 1 84 ? -15.090 6.064 1.672 1.00 95.31 84 PRO A O 1
ATOM 669 N N . PRO A 1 85 ? -13.101 6.485 0.676 1.00 94.44 85 PRO A N 1
ATOM 670 C CA . PRO A 1 85 ? -13.561 7.657 -0.064 1.00 94.44 85 PRO A CA 1
ATOM 671 C C . PRO A 1 85 ? -14.474 7.221 -1.222 1.00 94.44 85 PRO A C 1
ATOM 673 O O . PRO A 1 85 ? -14.721 6.029 -1.406 1.00 94.44 85 PRO A O 1
ATOM 676 N N . SER A 1 86 ? -14.995 8.159 -2.019 1.00 95.62 86 SER A N 1
ATOM 677 C CA . SER A 1 86 ? -15.672 7.768 -3.264 1.00 95.62 86 SER A CA 1
ATOM 678 C C . SER A 1 86 ? -14.665 7.216 -4.278 1.00 95.62 86 SER A C 1
ATOM 680 O O . SER A 1 86 ? -13.471 7.509 -4.192 1.00 95.62 86 SER A O 1
ATOM 682 N N . VAL A 1 87 ? -15.146 6.433 -5.246 1.00 93.12 87 VAL A N 1
ATOM 683 C CA . VAL A 1 87 ? -14.293 5.873 -6.304 1.00 93.12 87 VAL A CA 1
ATOM 684 C C . VAL A 1 87 ? -13.612 6.975 -7.116 1.00 93.12 87 VAL A C 1
ATOM 686 O O . VAL A 1 87 ? -12.439 6.860 -7.442 1.00 93.12 87 VAL A O 1
ATOM 689 N N . GLU A 1 88 ? -14.304 8.088 -7.365 1.00 92.75 88 GLU A N 1
ATOM 690 C CA . GLU A 1 88 ? -13.748 9.222 -8.103 1.00 92.75 88 GLU A CA 1
ATOM 691 C C . GLU A 1 88 ? -12.591 9.873 -7.340 1.00 92.75 88 GLU A C 1
ATOM 693 O O . GLU A 1 88 ? -11.567 10.178 -7.940 1.00 92.75 88 GLU A O 1
ATOM 698 N N . VAL A 1 89 ? -12.730 10.031 -6.018 1.00 91.00 89 VAL A N 1
ATOM 699 C CA . VAL A 1 89 ? -11.667 10.575 -5.158 1.00 91.00 89 VAL A CA 1
ATOM 700 C C . VAL A 1 89 ? -10.478 9.619 -5.097 1.00 91.00 89 VAL A C 1
ATOM 702 O O . VAL A 1 89 ? -9.342 10.069 -5.172 1.00 91.00 89 VAL A O 1
ATOM 705 N N . PHE A 1 90 ? -10.720 8.310 -5.000 1.00 88.81 90 PHE A N 1
ATOM 706 C CA . PHE A 1 90 ? -9.648 7.314 -5.019 1.00 88.81 90 PHE A CA 1
ATOM 707 C C . PHE A 1 90 ? -8.864 7.346 -6.338 1.00 88.81 90 PHE A C 1
ATOM 709 O O . PHE A 1 90 ? -7.635 7.352 -6.322 1.00 88.81 90 PHE A O 1
ATOM 716 N N . VAL A 1 91 ? -9.565 7.395 -7.475 1.00 87.81 91 VAL A N 1
ATOM 717 C CA . VAL A 1 91 ? -8.945 7.481 -8.805 1.00 87.81 91 VAL A CA 1
ATOM 718 C C . VAL A 1 91 ? -8.154 8.779 -8.946 1.00 87.81 91 VAL A C 1
ATOM 720 O O . VAL A 1 91 ? -7.016 8.742 -9.398 1.00 87.81 91 VAL A O 1
ATOM 723 N N . GLU A 1 92 ? -8.721 9.912 -8.526 1.00 87.44 92 GLU A N 1
ATOM 724 C CA . GLU A 1 92 ? -8.037 11.209 -8.551 1.00 87.44 92 GLU A CA 1
ATOM 725 C C . GLU A 1 92 ? -6.754 11.184 -7.710 1.00 87.44 92 GLU A C 1
ATOM 727 O O . GLU A 1 92 ? -5.708 11.585 -8.200 1.00 87.44 92 GLU A O 1
ATOM 732 N N . GLN A 1 93 ? -6.809 10.643 -6.489 1.00 84.50 93 GLN A N 1
ATOM 733 C CA . GLN A 1 93 ? -5.643 10.499 -5.609 1.00 84.50 93 GLN A CA 1
ATOM 734 C C . GLN A 1 93 ? -4.5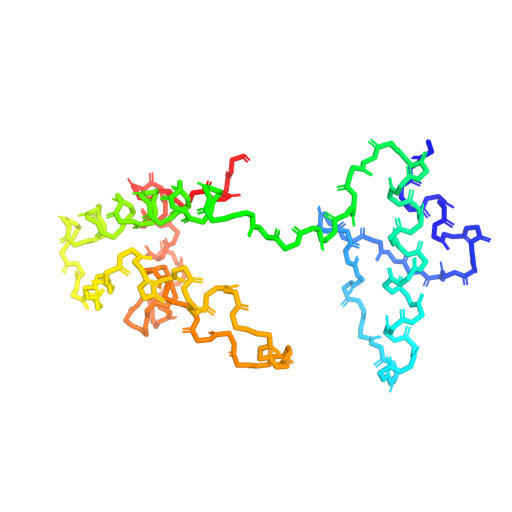84 9.544 -6.167 1.00 84.50 93 GLN A C 1
ATOM 736 O O . GLN A 1 93 ? -3.398 9.769 -5.965 1.00 84.50 93 GLN A O 1
ATOM 741 N N . SER A 1 94 ? -5.005 8.476 -6.847 1.00 79.38 94 SER A N 1
ATOM 742 C CA . SER A 1 94 ? -4.097 7.463 -7.403 1.00 79.38 94 SER A CA 1
ATOM 743 C C . SER A 1 94 ? -3.430 7.904 -8.707 1.00 79.38 94 SER A C 1
ATOM 745 O O . SER A 1 94 ? -2.403 7.348 -9.081 1.00 79.38 94 SER A O 1
ATOM 747 N N . LEU A 1 95 ? -4.029 8.872 -9.407 1.00 80.25 95 LEU A N 1
ATOM 748 C CA . LEU A 1 95 ? -3.480 9.497 -10.612 1.00 80.25 95 LEU A CA 1
ATOM 749 C C . LEU A 1 95 ? -2.747 10.811 -10.318 1.00 80.25 95 LEU A C 1
ATOM 751 O O . LEU A 1 95 ? -2.170 11.392 -11.237 1.00 80.25 95 LEU A O 1
ATOM 755 N N . ASP A 1 96 ? -2.808 11.316 -9.082 1.00 75.88 96 ASP A N 1
ATOM 756 C CA . ASP A 1 96 ? -2.076 12.518 -8.705 1.00 75.88 96 ASP A CA 1
ATOM 757 C C . ASP A 1 96 ? -0.584 12.185 -8.604 1.00 75.88 96 ASP A C 1
ATOM 759 O O . ASP A 1 96 ? -0.159 11.361 -7.795 1.00 75.88 96 ASP A O 1
ATOM 763 N N . ASP A 1 97 ? 0.202 12.847 -9.449 1.00 55.16 97 ASP A N 1
ATOM 764 C CA . ASP A 1 97 ? 1.632 12.631 -9.711 1.00 55.16 97 ASP A CA 1
ATOM 765 C C . ASP A 1 97 ? 2.511 13.171 -8.557 1.00 55.16 97 ASP A C 1
ATOM 767 O O . ASP A 1 97 ? 3.567 13.786 -8.753 1.00 55.16 97 ASP A O 1
ATOM 771 N N . SER A 1 98 ? 2.029 13.038 -7.317 1.00 48.59 98 SER A N 1
ATOM 772 C CA . SER A 1 98 ? 2.720 13.530 -6.132 1.00 48.59 98 SER A CA 1
ATOM 773 C C . SER A 1 98 ? 4.057 12.795 -5.979 1.00 48.59 98 SER A C 1
ATOM 775 O O . SER A 1 98 ? 4.102 11.565 -6.059 1.00 48.59 98 SER A O 1
ATOM 777 N N . PRO A 1 99 ? 5.168 13.529 -5.773 1.00 40.56 99 PRO A N 1
ATOM 778 C CA . PRO A 1 99 ? 6.506 12.956 -5.778 1.00 40.56 99 PRO A CA 1
ATOM 779 C C . PRO A 1 99 ? 6.615 11.831 -4.747 1.00 40.56 99 PRO A C 1
ATOM 781 O O . PRO A 1 99 ? 6.174 11.982 -3.606 1.00 40.56 99 PRO A O 1
ATOM 784 N N . ALA A 1 100 ? 7.205 10.715 -5.185 1.00 39.06 100 ALA A N 1
ATOM 785 C CA . ALA A 1 100 ? 7.429 9.489 -4.427 1.00 39.06 100 ALA A CA 1
ATOM 786 C C . ALA A 1 100 ? 7.861 9.783 -2.978 1.00 39.06 100 ALA A C 1
ATOM 788 O O . ALA A 1 100 ? 9.011 10.124 -2.712 1.00 39.06 100 ALA A O 1
ATOM 789 N N . GLY A 1 101 ? 6.922 9.702 -2.036 1.00 39.41 101 GLY A N 1
ATOM 790 C CA . GLY A 1 101 ? 7.195 10.006 -0.630 1.00 39.41 101 GLY A CA 1
ATOM 791 C C . GLY A 1 101 ? 5.952 10.229 0.225 1.00 39.41 101 GLY A C 1
ATOM 792 O O . GLY A 1 101 ? 5.946 9.839 1.388 1.00 39.41 101 GLY A O 1
ATOM 793 N N . GLU A 1 102 ? 4.876 10.770 -0.349 1.00 44.03 102 GLU A N 1
ATOM 794 C CA . GLU A 1 102 ? 3.576 10.904 0.324 1.00 44.03 102 GLU A CA 1
ATOM 795 C C . GLU A 1 102 ? 2.495 10.191 -0.494 1.00 44.03 102 GLU A C 1
ATOM 797 O O . GLU A 1 102 ? 1.660 10.816 -1.143 1.00 44.03 102 GLU A O 1
ATOM 802 N N . VAL A 1 103 ? 2.513 8.854 -0.485 1.00 50.41 103 VAL A N 1
ATOM 803 C CA . VAL A 1 103 ? 1.403 8.062 -1.032 1.00 50.41 103 VAL A CA 1
ATOM 804 C C . VAL A 1 103 ? 0.213 8.237 -0.090 1.00 50.41 103 VAL A C 1
ATOM 806 O O . VAL A 1 103 ? 0.031 7.481 0.857 1.00 50.41 103 VAL A O 1
ATOM 809 N N . ASN A 1 104 ? -0.584 9.278 -0.324 1.00 58.25 104 ASN A N 1
ATOM 810 C CA . ASN A 1 104 ? -1.825 9.547 0.404 1.00 58.25 104 ASN A CA 1
ATOM 811 C C . ASN A 1 104 ? -3.022 8.871 -0.290 1.00 58.25 104 ASN A C 1
ATOM 813 O O . ASN A 1 104 ? -4.135 9.400 -0.322 1.00 58.25 104 ASN A O 1
ATOM 817 N N . VAL A 1 105 ? -2.765 7.714 -0.905 1.00 75.50 105 VAL A N 1
ATOM 818 C CA . VAL A 1 105 ? -3.785 6.871 -1.521 1.00 75.50 105 VAL A CA 1
ATOM 819 C C . VAL A 1 105 ? -4.415 6.051 -0.407 1.00 75.50 105 VAL A C 1
ATOM 821 O O . VAL A 1 105 ? -3.724 5.396 0.375 1.00 75.50 105 VAL A O 1
ATOM 824 N N . TRP A 1 106 ? -5.738 6.124 -0.296 1.00 88.25 106 TRP A N 1
ATOM 825 C CA . TRP A 1 106 ? -6.464 5.352 0.701 1.00 88.25 106 TRP A CA 1
ATOM 826 C C . TRP A 1 106 ? -6.239 3.850 0.482 1.00 88.25 106 TRP A C 1
ATOM 828 O O . TRP A 1 106 ? -6.538 3.341 -0.591 1.00 88.25 106 TRP A O 1
ATOM 838 N N . ALA A 1 107 ? -5.787 3.144 1.516 1.00 88.38 107 ALA A N 1
ATOM 839 C CA . ALA A 1 107 ? -5.775 1.686 1.563 1.00 88.38 107 ALA A CA 1
ATOM 840 C C . ALA A 1 107 ? -6.161 1.224 2.981 1.00 88.38 107 ALA A C 1
ATOM 842 O O . ALA A 1 107 ? -5.667 1.773 3.972 1.00 88.38 107 ALA A O 1
ATOM 843 N N . PRO A 1 108 ? -7.052 0.230 3.133 1.00 92.06 108 PRO A N 1
ATOM 844 C CA . PRO A 1 108 ? -7.567 -0.162 4.442 1.00 92.06 108 PRO A CA 1
ATOM 845 C C . PRO A 1 108 ? -6.530 -0.894 5.301 1.00 92.06 108 PRO A C 1
ATOM 847 O O . PRO A 1 108 ? -6.613 -0.835 6.525 1.00 92.06 108 PRO A O 1
ATOM 850 N N . TYR A 1 109 ? -5.555 -1.555 4.673 1.00 89.12 109 TYR A N 1
ATOM 851 C CA . TYR A 1 109 ? -4.542 -2.386 5.333 1.00 89.12 109 TYR A CA 1
ATOM 852 C C . TYR A 1 109 ? -3.416 -1.589 6.003 1.00 89.12 109 TYR A C 1
ATOM 854 O O . TYR A 1 109 ? -2.776 -2.088 6.923 1.00 89.12 109 TYR A O 1
ATOM 862 N N . ILE A 1 110 ? -3.229 -0.326 5.609 1.00 88.12 110 ILE A N 1
ATOM 863 C CA . ILE A 1 110 ? -2.234 0.589 6.193 1.00 88.12 110 ILE A CA 1
ATOM 864 C C . ILE A 1 110 ? -2.836 1.545 7.230 1.00 88.12 110 ILE A C 1
ATOM 866 O O . ILE A 1 110 ? -2.181 2.494 7.650 1.00 88.12 110 ILE A O 1
ATOM 870 N N . ALA A 1 111 ? -4.092 1.334 7.635 1.00 89.62 111 ALA A N 1
ATOM 871 C CA . ALA A 1 111 ? -4.720 2.149 8.667 1.00 89.62 111 ALA A CA 1
ATOM 872 C C . ALA A 1 111 ? -3.938 2.049 9.989 1.00 89.62 111 ALA A C 1
ATOM 874 O O . ALA A 1 111 ? -3.576 0.946 10.399 1.00 89.62 111 ALA A O 1
ATOM 875 N N . ASP A 1 112 ? -3.751 3.175 10.687 1.00 89.75 112 ASP A N 1
ATOM 876 C CA . ASP A 1 112 ? -2.929 3.272 11.909 1.00 89.75 112 ASP A CA 1
ATOM 877 C C . ASP A 1 112 ? -3.220 2.152 12.921 1.00 89.75 112 ASP A C 1
ATOM 879 O O . ASP A 1 112 ? -2.311 1.491 13.419 1.00 89.75 112 ASP A O 1
ATOM 883 N N . VAL A 1 113 ? -4.504 1.865 13.160 1.00 90.38 113 VAL A N 1
ATOM 884 C CA . VAL A 1 113 ? -4.941 0.818 14.099 1.00 90.38 113 VAL A CA 1
ATOM 885 C C . VAL A 1 113 ? -4.462 -0.585 13.718 1.00 90.38 113 VAL A C 1
ATOM 887 O O . VAL A 1 113 ? -4.292 -1.421 14.600 1.00 90.38 113 VAL A O 1
ATOM 890 N N . LEU A 1 114 ? -4.261 -0.862 12.426 1.00 90.44 114 LEU A N 1
ATOM 891 C CA . LEU A 1 114 ? -3.755 -2.144 11.936 1.00 90.44 114 LEU A CA 1
ATOM 892 C C . LEU A 1 114 ? -2.228 -2.193 11.962 1.00 90.44 114 LEU A C 1
ATOM 894 O O . LEU A 1 114 ? -1.668 -3.226 12.321 1.00 90.44 114 LEU A O 1
ATOM 898 N N . VAL A 1 115 ? -1.568 -1.078 11.636 1.00 85.88 115 VAL A N 1
ATOM 899 C CA . VAL A 1 115 ? -0.101 -0.942 11.684 1.00 85.88 115 VAL A CA 1
ATOM 900 C C . VAL A 1 115 ? 0.424 -1.096 13.116 1.00 85.88 115 VAL A C 1
ATOM 902 O O . VAL A 1 115 ? 1.514 -1.623 13.329 1.00 85.88 115 VAL A O 1
ATOM 905 N N . GLU A 1 116 ? -0.365 -0.689 14.111 1.00 90.19 116 GLU A N 1
ATOM 906 C CA . GLU A 1 116 ? -0.040 -0.842 15.533 1.00 90.19 116 GLU A CA 1
ATOM 907 C C . GLU A 1 116 ? -0.317 -2.250 16.094 1.00 90.19 116 GLU A C 1
ATOM 909 O O . GLU A 1 116 ? 0.025 -2.529 17.251 1.00 90.19 116 GLU A O 1
ATOM 914 N N . LEU A 1 117 ? -0.922 -3.157 15.315 1.00 90.69 117 LEU A N 1
ATOM 915 C CA . LEU A 1 117 ? -1.194 -4.511 15.791 1.00 90.69 117 LEU A CA 1
ATOM 916 C C . LEU A 1 117 ? 0.098 -5.299 16.019 1.00 90.69 117 LEU A C 1
ATOM 918 O O . LEU A 1 117 ? 1.056 -5.195 15.249 1.00 90.69 117 LEU A O 1
ATOM 922 N N . PRO A 1 118 ? 0.116 -6.191 17.024 1.00 95.44 118 PRO A N 1
ATOM 923 C CA . PRO A 1 118 ? 1.154 -7.200 17.114 1.00 95.44 118 PRO A CA 1
ATOM 924 C C . PRO A 1 118 ? 1.231 -8.000 15.811 1.00 95.44 118 PRO A C 1
ATOM 926 O O . PRO A 1 118 ? 0.210 -8.436 15.279 1.00 95.44 118 PRO A O 1
ATOM 929 N N . GLU A 1 119 ? 2.446 -8.269 15.336 1.00 89.50 119 GLU A N 1
ATOM 930 C CA . GLU A 1 119 ? 2.693 -8.934 14.049 1.00 89.50 119 GLU A CA 1
ATOM 931 C C . GLU A 1 119 ? 1.860 -10.214 13.855 1.00 89.50 119 GLU A C 1
ATOM 933 O O . GLU A 1 119 ? 1.316 -10.466 12.780 1.00 89.50 119 GLU A O 1
ATOM 938 N N . GLN A 1 120 ? 1.722 -11.028 14.905 1.00 90.69 120 GLN A N 1
ATOM 939 C CA . GLN A 1 120 ? 0.943 -12.262 14.834 1.00 90.69 120 GLN A CA 1
ATOM 940 C C . GLN A 1 120 ? -0.560 -12.003 14.655 1.00 90.69 120 GLN A C 1
ATOM 942 O O . GLN A 1 120 ? -1.214 -12.748 13.928 1.00 90.69 120 GLN A O 1
ATOM 947 N N . GLU A 1 121 ? -1.098 -10.954 15.279 1.00 93.38 121 GLU A N 1
ATOM 948 C CA . GLU A 1 121 ? -2.499 -10.555 15.119 1.00 93.38 121 GLU A CA 1
ATOM 949 C C . GLU A 1 121 ? -2.750 -10.005 13.713 1.00 93.38 121 GLU A C 1
ATOM 951 O O . GLU A 1 121 ? -3.731 -10.395 13.080 1.00 93.38 121 GLU A O 1
ATOM 956 N N . TYR A 1 122 ? -1.825 -9.197 13.180 1.00 91.69 122 TYR A N 1
ATOM 957 C CA . TYR A 1 122 ? -1.891 -8.718 11.797 1.00 91.69 122 TYR A CA 1
ATOM 958 C C . TYR A 1 122 ? -1.860 -9.885 10.798 1.00 91.69 122 TYR A C 1
ATOM 960 O O . TYR A 1 122 ? -2.725 -10.002 9.931 1.00 91.69 122 TYR A O 1
ATOM 968 N N . ARG A 1 123 ? -0.942 -10.847 10.974 1.00 90.00 123 ARG A N 1
ATOM 969 C CA . ARG A 1 123 ? -0.891 -12.070 10.150 1.00 90.00 123 ARG A CA 1
ATOM 970 C C . ARG A 1 123 ? -2.177 -12.899 10.249 1.00 90.00 123 ARG A C 1
ATOM 972 O O . ARG A 1 123 ? -2.607 -13.481 9.253 1.00 90.00 123 ARG A O 1
ATOM 979 N N . ASP A 1 124 ? -2.785 -12.994 11.430 1.00 92.88 124 ASP A N 1
ATOM 980 C CA . ASP A 1 124 ? -4.052 -13.710 11.618 1.00 92.88 124 ASP A CA 1
ATOM 981 C C . ASP A 1 124 ? -5.230 -12.990 10.956 1.00 92.88 124 ASP A C 1
ATOM 983 O O . ASP A 1 124 ? -6.119 -13.656 10.416 1.00 92.88 124 ASP A O 1
ATOM 987 N N . LEU A 1 125 ? -5.228 -11.655 10.953 1.00 92.88 125 LEU A N 1
ATOM 988 C CA . LEU A 1 125 ? -6.171 -10.844 10.190 1.00 92.88 125 LEU A CA 1
ATOM 989 C C . LEU A 1 125 ? -6.008 -11.094 8.686 1.00 92.88 125 LEU A C 1
ATOM 991 O O . LEU A 1 125 ? -6.998 -11.428 8.038 1.00 92.88 125 LEU A O 1
ATOM 995 N N . LEU A 1 126 ? -4.787 -11.039 8.147 1.00 91.00 126 LEU A N 1
ATOM 996 C CA . LEU A 1 126 ? -4.525 -11.260 6.717 1.00 91.00 126 LEU A CA 1
ATOM 997 C C . LEU A 1 126 ? -4.951 -12.651 6.225 1.00 91.00 126 LEU A C 1
ATOM 999 O O . LEU A 1 126 ? -5.378 -12.808 5.086 1.00 91.00 126 LEU A O 1
ATOM 1003 N N . ARG A 1 127 ? -4.919 -13.679 7.083 1.00 91.94 127 ARG A N 1
ATOM 1004 C CA . ARG A 1 127 ? -5.462 -15.008 6.734 1.00 91.94 127 ARG A CA 1
ATOM 1005 C C . ARG A 1 127 ? -6.981 -15.011 6.556 1.00 91.94 127 ARG A C 1
ATOM 1007 O O . ARG A 1 127 ? -7.504 -15.881 5.863 1.00 91.94 127 ARG A O 1
ATOM 1014 N N . LYS A 1 128 ? -7.692 -14.102 7.225 1.00 93.75 128 LYS A N 1
ATOM 1015 C CA . LYS A 1 128 ? -9.157 -13.980 7.157 1.00 93.75 128 LYS A CA 1
ATOM 1016 C C . LYS A 1 128 ? -9.600 -12.965 6.110 1.00 93.75 128 LYS A C 1
ATOM 1018 O O . LYS A 1 128 ? -10.622 -13.183 5.469 1.00 93.75 128 LYS A O 1
ATOM 1023 N N . CYS A 1 129 ? -8.833 -11.891 5.958 1.00 94.44 129 CYS A N 1
ATOM 1024 C CA . CYS A 1 129 ? -9.071 -10.782 5.046 1.00 94.44 129 CYS A CA 1
ATOM 1025 C C . CYS A 1 129 ? -7.820 -10.562 4.180 1.00 94.44 129 CYS A C 1
ATOM 1027 O O . CYS A 1 129 ? -7.077 -9.620 4.446 1.00 94.44 129 CYS A O 1
ATOM 1029 N N . PRO A 1 130 ? -7.541 -11.432 3.191 1.00 88.50 130 PRO A N 1
ATOM 1030 C CA . PRO A 1 130 ? -6.331 -11.325 2.376 1.00 88.50 130 PRO A CA 1
ATOM 1031 C C . PRO A 1 130 ? -6.275 -10.003 1.615 1.00 88.50 130 PRO A C 1
ATOM 1033 O O . PRO A 1 130 ? -7.290 -9.584 1.061 1.00 88.50 130 PRO A O 1
ATOM 1036 N N . GLU A 1 131 ? -5.096 -9.384 1.562 1.00 82.06 131 GLU A N 1
ATOM 1037 C CA . GLU A 1 131 ? -4.861 -8.213 0.715 1.00 82.06 131 GLU A CA 1
ATOM 1038 C C . GLU A 1 131 ? -5.042 -8.570 -0.770 1.00 82.06 131 GLU A C 1
ATOM 1040 O O . GLU A 1 131 ? -4.714 -9.689 -1.190 1.00 82.06 131 GLU A O 1
ATOM 1045 N N . PRO A 1 132 ? -5.549 -7.636 -1.586 1.00 72.69 132 PRO A N 1
ATOM 1046 C CA . PRO A 1 132 ? -5.880 -7.917 -2.977 1.00 72.69 132 PRO A CA 1
ATOM 1047 C C . PRO A 1 132 ? -4.667 -8.126 -3.898 1.00 72.69 132 PRO A C 1
ATOM 1049 O O . PRO A 1 132 ? -4.802 -8.808 -4.909 1.00 72.69 132 PRO A O 1
ATOM 1052 N N . TRP A 1 133 ? -3.484 -7.618 -3.542 1.00 64.69 133 TRP A N 1
ATOM 1053 C CA . TRP A 1 133 ? -2.229 -7.796 -4.298 1.00 64.69 133 TRP A CA 1
ATOM 1054 C C . TRP A 1 133 ? -1.353 -8.963 -3.814 1.00 64.69 133 TRP A C 1
ATOM 1056 O O . TRP A 1 133 ? -0.304 -9.215 -4.398 1.00 64.69 133 TRP A O 1
ATOM 1066 N N . LEU A 1 134 ? -1.757 -9.709 -2.780 1.00 42.03 134 LEU A N 1
ATOM 1067 C CA . LEU A 1 134 ? -1.031 -10.901 -2.304 1.00 42.03 134 LEU A CA 1
ATOM 1068 C C . LEU A 1 134 ? -1.363 -12.189 -3.103 1.00 42.03 134 LEU A C 1
ATOM 1070 O O . LEU A 1 134 ? -1.329 -13.285 -2.536 1.00 42.03 134 LEU A O 1
ATOM 1074 N N . TRP A 1 135 ? -1.696 -12.075 -4.398 1.00 35.75 135 TRP A N 1
ATOM 1075 C CA . TRP A 1 135 ? -2.148 -13.181 -5.266 1.00 35.75 135 TRP A CA 1
ATOM 1076 C C . TRP A 1 135 ? -1.290 -13.349 -6.519 1.00 35.75 135 TRP A C 1
ATOM 1078 O O . TRP A 1 135 ? -0.993 -12.327 -7.174 1.00 35.75 135 TRP A O 1
#

Foldseek 3Di:
DDLVVQLVVVPDPADQDPVLDGPDDDPDPVRVVVSLVSSLVSCVVVVHPSPPPQQDLVNLLVLLVLQQQLLVQCVVVVDDFDHDDDSVVLSVLSPPPPPPPDSPRDGRCPGPSLVPDDPVVNVVSCVRRPRPPPD

Organism: NCBI:txid1386082

Secondary structure (DSSP, 8-state):
--HHHHHHHTT------TTSS-SSPPSSHHHHHHHHHHHHHHHHHTT---------HHHHHHHHHHHHHHHHHHHHTT---PPP--HHHHHHHHH----TT------GGG-HHHHTS-HHHHHHHHHHS--TT--

pLDDT: mean 81.56, std 14.98, range [35.75, 97.75]

Radius of gyration: 18.1 Å; chains: 1; bounding box: 44×28×39 Å

Sequence (135 aa):
MRLQDCINELGWDREIDEWGGSPEGFMDDAEMDAFVEDSTECLRQAGLRVDHKDPTVEELEVLYAMEVDGWRCIVAQGYDIPAPPSVEVFVEQSLDDSPAGEVNVWAPYIADVLVELPEQEYRDLLRKCPEPWLW